Protein AF-A0A934R973-F1 (afdb_monomer_lite)

pLDDT: mean 82.53, std 18.03, range [32.53, 97.75]

Radius of gyration: 16.47 Å; chains: 1; bounding box: 50×44×37 Å

Secondary structure (DSSP, 8-state):
--SSSSGGGG----S-HHHHHHHHHHTTTTS---TTSEEEEE-TTS-EEEEEESEEETTEEEESEEEGGGGGSTTTHHHHHH-EEEEEESEEEEE-SSSTT--EEEEE-TTSS-EEEEEEEEE-TTS-EEEEEEE-

Organism: NCBI:txid1144680

Structure (mmCIF, N/CA/C/O backbone):
data_AF-A0A934R973-F1
#
_entry.id   AF-A0A934R973-F1
#
loop_
_atom_site.group_PDB
_atom_site.id
_atom_site.type_symbol
_atom_site.label_atom_id
_atom_site.label_alt_id
_atom_site.label_comp_id
_atom_site.label_asym_id
_atom_site.label_entity_id
_atom_site.label_seq_id
_atom_site.pdbx_PDB_ins_code
_atom_site.Cartn_x
_atom_site.Cartn_y
_atom_site.Cartn_z
_atom_site.occupancy
_atom_site.B_iso_or_equiv
_atom_site.auth_seq_id
_atom_site.auth_comp_id
_atom_site.auth_asym_id
_atom_site.auth_atom_id
_atom_site.pdbx_PDB_model_num
ATOM 1 N N . MET A 1 1 ? -21.543 -27.854 14.550 1.00 40.06 1 MET A N 1
ATOM 2 C CA . MET A 1 1 ? -20.304 -27.484 13.823 1.00 40.06 1 MET A CA 1
ATOM 3 C C . MET A 1 1 ? -20.644 -26.948 12.422 1.00 40.06 1 MET A C 1
ATOM 5 O O . MET A 1 1 ? -20.033 -27.336 11.440 1.00 40.06 1 MET A O 1
ATOM 9 N N . GLN A 1 2 ? -21.656 -26.074 12.327 1.00 34.25 2 GLN A N 1
ATOM 10 C CA . GLN A 1 2 ? -22.275 -25.647 11.058 1.00 34.25 2 GLN A CA 1
ATOM 11 C C . GLN A 1 2 ? -22.523 -24.126 11.001 1.00 34.25 2 GLN A C 1
ATOM 13 O O . GLN A 1 2 ? -2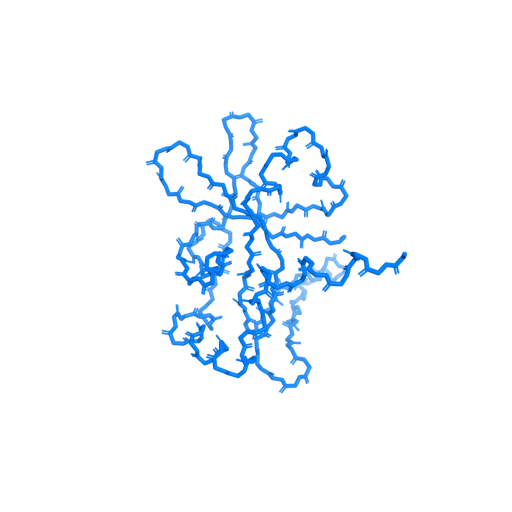3.127 -23.636 10.058 1.00 34.25 2 GLN A O 1
ATOM 18 N N . GLU A 1 3 ? -22.020 -23.365 11.979 1.00 32.53 3 GLU A N 1
ATOM 19 C CA . GLU A 1 3 ? -22.234 -21.909 12.081 1.00 32.53 3 GLU A CA 1
ATOM 20 C C . GLU A 1 3 ? -21.035 -21.064 11.618 1.00 32.53 3 GLU A C 1
ATOM 22 O O . GLU A 1 3 ? -21.095 -19.840 11.633 1.00 32.53 3 GLU A O 1
ATOM 27 N N . ALA A 1 4 ? -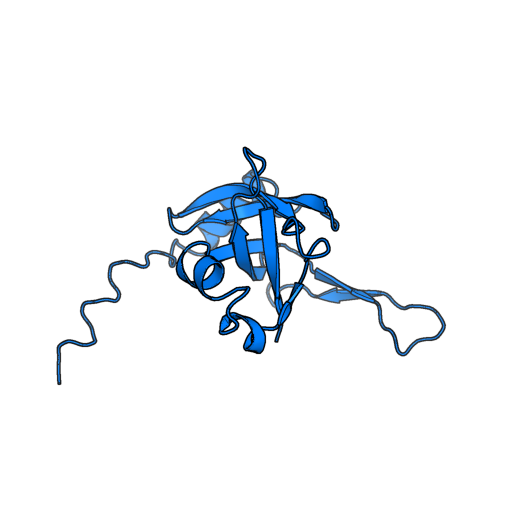19.954 -21.686 11.135 1.00 36.56 4 ALA A N 1
ATOM 28 C CA . ALA A 1 4 ? -18.784 -20.954 10.637 1.00 36.56 4 ALA A CA 1
ATOM 29 C C . ALA A 1 4 ? -18.903 -20.512 9.162 1.00 36.56 4 ALA A C 1
ATOM 31 O O . ALA A 1 4 ? -18.076 -19.741 8.687 1.00 36.56 4 ALA A O 1
ATOM 32 N N . PHE A 1 5 ? -19.934 -20.961 8.434 1.00 34.78 5 PHE A N 1
ATOM 33 C CA . PHE A 1 5 ? -20.097 -20.675 7.000 1.00 34.78 5 PHE A CA 1
ATOM 34 C C . PHE A 1 5 ? -20.996 -19.468 6.687 1.00 34.78 5 PHE A C 1
ATOM 36 O O . PHE A 1 5 ? -21.099 -19.060 5.531 1.00 34.78 5 PHE A O 1
ATOM 43 N N . THR A 1 6 ? -21.613 -18.848 7.696 1.00 32.72 6 THR A N 1
ATOM 44 C CA . THR A 1 6 ? -22.628 -17.799 7.477 1.00 32.72 6 THR A CA 1
ATOM 45 C C . THR A 1 6 ? -22.083 -16.373 7.632 1.00 32.72 6 THR A C 1
ATOM 47 O O . THR A 1 6 ? -22.738 -15.421 7.214 1.00 32.72 6 THR A O 1
ATOM 50 N N . LEU A 1 7 ? -20.852 -16.191 8.129 1.00 33.16 7 LEU A N 1
ATOM 51 C CA . LEU A 1 7 ? -20.240 -14.860 8.284 1.00 33.16 7 LEU A CA 1
ATOM 52 C C . LEU A 1 7 ? -19.354 -14.415 7.105 1.00 33.16 7 LEU A C 1
ATOM 54 O O . LEU A 1 7 ? -18.707 -13.377 7.183 1.00 33.16 7 LEU A O 1
ATOM 58 N N . ALA A 1 8 ? -19.341 -15.161 5.997 1.00 36.31 8 ALA A N 1
ATOM 59 C CA . ALA A 1 8 ? -18.598 -14.802 4.782 1.00 36.31 8 ALA A CA 1
ATOM 60 C C . ALA A 1 8 ? -19.438 -14.002 3.761 1.00 36.31 8 ALA A C 1
ATOM 62 O O . ALA A 1 8 ? -18.974 -13.704 2.665 1.00 36.31 8 ALA A O 1
ATOM 63 N N . LYS A 1 9 ? -20.675 -13.616 4.109 1.00 33.56 9 LYS A N 1
ATOM 64 C CA . LYS A 1 9 ? -21.547 -12.785 3.254 1.00 33.56 9 LYS A CA 1
ATOM 65 C C . LYS A 1 9 ? -21.300 -11.272 3.363 1.00 33.56 9 LYS A C 1
ATOM 67 O O . LYS A 1 9 ? -21.892 -10.518 2.601 1.00 33.56 9 LYS A O 1
ATOM 72 N N . SER A 1 10 ? -20.412 -10.821 4.254 1.00 40.00 10 SER A N 1
ATOM 73 C CA . SER A 1 10 ? -20.093 -9.393 4.454 1.00 40.00 10 SER A CA 1
ATOM 74 C C . SER A 1 10 ? -18.799 -8.940 3.761 1.00 40.00 10 SER A C 1
ATOM 76 O O . SER A 1 10 ? -18.300 -7.848 4.026 1.00 40.00 10 SER A O 1
ATOM 78 N N . THR A 1 11 ? -18.224 -9.757 2.883 1.00 41.69 11 THR A N 1
ATOM 79 C CA . THR A 1 11 ? -16.980 -9.420 2.182 1.00 41.69 11 THR A CA 1
ATOM 80 C C . THR A 1 11 ? -17.138 -9.743 0.704 1.00 41.69 11 THR A C 1
ATOM 82 O O . THR A 1 11 ? -16.474 -10.615 0.156 1.00 41.69 11 THR A O 1
ATOM 85 N N . ARG A 1 12 ? -18.042 -9.020 0.035 1.00 43.34 12 ARG A N 1
ATOM 86 C CA . ARG A 1 12 ? -17.955 -8.810 -1.417 1.00 43.34 12 ARG A CA 1
ATOM 87 C C . ARG A 1 12 ? -16.700 -7.960 -1.705 1.00 43.34 12 ARG A C 1
ATOM 89 O O . ARG A 1 12 ? -16.802 -6.790 -2.029 1.00 43.34 12 ARG A O 1
ATOM 96 N N . LEU A 1 13 ? -15.518 -8.546 -1.507 1.00 45.44 13 LEU A N 1
ATOM 97 C CA . LEU A 1 13 ? -14.261 -8.147 -2.164 1.00 45.44 13 LEU A CA 1
ATOM 98 C C . LEU A 1 13 ? -13.972 -9.059 -3.370 1.00 45.44 13 LEU A C 1
ATOM 100 O O . LEU A 1 13 ? -12.898 -9.015 -3.948 1.00 45.44 13 LEU A O 1
ATOM 104 N N . LEU A 1 14 ? -14.948 -9.892 -3.741 1.00 43.97 14 LEU A N 1
ATOM 105 C CA . LEU A 1 14 ? -15.009 -10.607 -5.008 1.00 43.97 14 LEU A CA 1
ATOM 106 C C . LEU A 1 14 ? -15.991 -9.857 -5.916 1.00 43.97 14 LEU A C 1
ATOM 108 O O . LEU A 1 14 ? -17.047 -10.372 -6.277 1.00 43.97 14 LEU A O 1
ATOM 112 N N . THR A 1 15 ? -15.723 -8.581 -6.179 1.00 50.38 15 THR A N 1
ATOM 113 C CA . THR A 1 15 ? -16.146 -7.991 -7.451 1.00 50.38 15 THR A CA 1
ATOM 114 C C . THR A 1 15 ? -15.463 -8.796 -8.555 1.00 50.38 15 THR A C 1
ATOM 116 O O . THR A 1 15 ? -14.337 -9.254 -8.355 1.00 50.38 15 THR A O 1
ATOM 119 N N . ASP A 1 16 ? -16.140 -9.033 -9.681 1.00 58.38 16 ASP A N 1
ATOM 120 C CA . ASP A 1 16 ? -15.518 -9.702 -10.826 1.00 58.38 16 ASP A CA 1
ATOM 121 C C . ASP A 1 16 ? -14.179 -9.011 -11.107 1.00 58.38 16 ASP A C 1
ATOM 123 O O . ASP A 1 16 ? -14.141 -7.803 -11.360 1.00 58.38 16 ASP A O 1
ATOM 127 N N . SER A 1 17 ? -13.081 -9.760 -10.947 1.00 65.62 17 SER A N 1
ATOM 128 C CA . SER A 1 17 ? -11.716 -9.216 -10.871 1.00 65.62 17 SER A CA 1
ATOM 129 C C . SER A 1 17 ? -11.381 -8.320 -12.065 1.00 65.62 17 SER A C 1
ATOM 131 O O . SER A 1 17 ? -10.584 -7.396 -11.939 1.00 65.62 17 SER A O 1
ATOM 133 N N . GLU A 1 18 ? -12.008 -8.576 -13.212 1.00 74.62 18 GLU A N 1
ATOM 134 C CA . GLU A 1 18 ? -11.837 -7.826 -14.453 1.00 74.62 18 GLU A CA 1
ATOM 135 C C . GLU A 1 18 ? -12.556 -6.468 -14.436 1.00 74.62 18 GLU A C 1
ATOM 137 O O . GLU A 1 18 ? -11.961 -5.448 -14.786 1.00 74.62 18 GLU A O 1
ATOM 142 N N . THR A 1 19 ? -13.801 -6.414 -13.951 1.00 80.75 19 THR A N 1
ATOM 143 C CA . THR A 1 19 ? -14.556 -5.160 -13.794 1.00 80.75 19 THR A CA 1
ATOM 144 C C . THR A 1 19 ? -13.884 -4.253 -12.768 1.00 80.75 19 THR A C 1
ATOM 146 O O . THR A 1 19 ? -13.682 -3.069 -13.030 1.00 80.75 19 THR A O 1
ATOM 149 N N . ALA A 1 20 ? -13.472 -4.812 -11.625 1.00 80.69 20 ALA A N 1
ATOM 150 C CA . ALA A 1 20 ? -12.781 -4.056 -10.582 1.00 80.69 20 ALA A CA 1
ATOM 151 C C . ALA A 1 20 ? -11.408 -3.547 -11.040 1.00 80.69 20 ALA A C 1
ATOM 153 O O . ALA A 1 20 ? -11.011 -2.445 -10.666 1.00 80.69 20 ALA A O 1
ATOM 154 N N . ALA A 1 21 ? -10.686 -4.327 -11.852 1.00 83.94 21 ALA A N 1
ATOM 155 C CA . ALA A 1 21 ? -9.416 -3.891 -12.417 1.00 83.94 21 ALA A CA 1
ATOM 156 C C . ALA A 1 21 ? -9.602 -2.795 -13.471 1.00 83.94 21 ALA A C 1
ATOM 158 O O . ALA A 1 21 ? -8.877 -1.804 -13.452 1.00 83.94 21 ALA A O 1
ATOM 159 N N . THR A 1 22 ? -10.603 -2.934 -14.342 1.00 86.50 22 THR A N 1
ATOM 160 C CA . THR A 1 22 ? -10.947 -1.916 -15.347 1.00 86.50 22 THR A CA 1
ATOM 161 C C . THR A 1 22 ? -11.333 -0.599 -14.681 1.00 86.50 22 THR A C 1
ATOM 163 O O . THR A 1 22 ? -10.865 0.464 -15.082 1.00 86.50 22 THR A O 1
ATOM 166 N N . GLU A 1 23 ? -12.148 -0.664 -13.627 1.00 87.44 23 GLU A N 1
ATOM 167 C CA . GLU A 1 23 ? -12.511 0.508 -12.836 1.00 87.44 23 GLU A CA 1
ATOM 168 C C . GLU A 1 23 ? -11.283 1.112 -12.145 1.00 87.44 23 GLU A C 1
ATOM 170 O O . GLU A 1 23 ? -11.051 2.309 -12.270 1.00 87.44 23 GLU A O 1
ATOM 175 N N . ALA A 1 24 ? -10.444 0.307 -11.490 1.00 88.00 24 ALA A N 1
ATOM 176 C CA . ALA A 1 24 ? -9.227 0.800 -10.844 1.00 88.00 24 ALA A CA 1
ATOM 177 C C . ALA A 1 24 ? -8.296 1.533 -11.827 1.00 88.00 24 ALA A C 1
ATOM 179 O O . ALA A 1 24 ? -7.785 2.601 -11.497 1.00 88.00 24 ALA A O 1
ATOM 180 N N . VAL A 1 25 ? -8.108 1.001 -13.040 1.00 87.81 25 VAL A N 1
ATOM 181 C CA . VAL A 1 25 ? -7.328 1.668 -14.098 1.00 87.81 25 VAL A CA 1
ATOM 182 C C . VAL A 1 25 ? -7.997 2.972 -14.532 1.00 87.81 25 VAL A C 1
ATOM 184 O O . VAL A 1 25 ? -7.325 3.991 -14.630 1.00 87.81 25 VAL A O 1
ATOM 187 N N . ALA A 1 26 ? -9.323 2.999 -14.704 1.00 89.06 26 ALA A N 1
ATOM 188 C CA . ALA A 1 26 ? -10.046 4.237 -15.016 1.00 89.06 26 ALA A CA 1
ATOM 189 C C . ALA A 1 26 ? -9.899 5.320 -13.927 1.00 89.06 26 ALA A C 1
ATOM 191 O O . ALA A 1 26 ? -10.048 6.509 -14.210 1.00 89.06 26 ALA A O 1
ATOM 192 N N . TRP A 1 27 ? -9.600 4.911 -12.693 1.00 91.06 27 TRP A N 1
ATOM 193 C CA . TRP A 1 27 ? -9.310 5.782 -11.555 1.00 91.06 27 TRP A CA 1
ATOM 194 C C . TRP A 1 27 ? -7.809 6.073 -11.348 1.00 91.06 27 TRP A C 1
ATOM 196 O O . TRP A 1 27 ? -7.466 6.734 -10.368 1.00 91.06 27 TRP A O 1
ATOM 206 N N . GLY A 1 28 ? -6.925 5.607 -12.238 1.00 89.25 28 GLY A N 1
ATOM 207 C CA . GLY A 1 28 ? -5.489 5.911 -12.211 1.00 89.25 28 GLY A CA 1
ATOM 208 C C . GLY A 1 28 ? -4.617 4.902 -11.455 1.00 89.25 28 GLY A C 1
ATOM 209 O O . GLY A 1 28 ? -3.565 5.264 -10.937 1.00 89.25 28 GLY A O 1
ATOM 210 N N . ALA A 1 29 ? -5.021 3.630 -11.351 1.00 88.12 29 ALA A N 1
ATOM 211 C CA . ALA A 1 29 ? -4.184 2.582 -10.741 1.00 88.12 29 ALA A CA 1
ATOM 212 C C . ALA A 1 29 ? -2.876 2.276 -11.507 1.00 88.12 29 ALA A C 1
ATOM 214 O O . ALA A 1 29 ? -2.014 1.560 -10.993 1.00 88.12 29 ALA A O 1
ATOM 215 N N . ASP A 1 30 ? -2.742 2.774 -12.733 1.00 88.75 30 ASP A N 1
ATOM 216 C CA . ASP A 1 30 ? -1.551 2.700 -13.580 1.00 88.75 30 ASP A CA 1
ATOM 217 C C . ASP A 1 30 ? -0.627 3.924 -13.434 1.00 88.75 30 ASP A C 1
ATOM 219 O O . ASP A 1 30 ? 0.469 3.939 -14.000 1.00 88.75 30 ASP A O 1
ATOM 223 N N . GLU A 1 31 ? -1.020 4.931 -12.646 1.00 90.62 31 GLU A N 1
ATOM 224 C CA . GLU A 1 31 ? -0.181 6.093 -12.371 1.00 90.62 31 GLU A CA 1
ATOM 225 C C . GLU A 1 31 ? 0.971 5.747 -11.418 1.00 90.62 31 GLU A C 1
ATOM 227 O O . GLU A 1 31 ? 0.806 5.116 -10.370 1.00 90.62 31 GLU A O 1
ATOM 232 N N . MET A 1 32 ? 2.169 6.226 -11.755 1.00 91.44 32 MET A N 1
ATOM 233 C CA . MET A 1 32 ? 3.335 6.103 -10.887 1.00 91.44 32 MET A CA 1
ATOM 234 C C . MET A 1 32 ? 3.166 6.981 -9.643 1.00 91.44 32 MET A C 1
ATOM 236 O O . MET A 1 32 ? 3.015 8.199 -9.738 1.00 91.44 32 MET A O 1
ATOM 240 N N . PHE A 1 33 ? 3.305 6.377 -8.464 1.00 93.31 33 PHE A N 1
ATOM 241 C CA . PHE A 1 33 ? 3.283 7.088 -7.190 1.00 93.31 33 PHE A CA 1
ATOM 242 C C . PHE A 1 33 ? 4.512 6.751 -6.337 1.00 93.31 33 PHE A C 1
ATOM 244 O O . PHE A 1 33 ? 5.099 5.673 -6.409 1.00 93.31 33 PHE A O 1
ATOM 251 N N . GLN A 1 34 ? 4.914 7.712 -5.510 1.00 94.62 34 GLN A N 1
ATOM 252 C CA . GLN A 1 34 ? 6.091 7.643 -4.642 1.00 94.62 34 GLN A CA 1
ATOM 253 C C . GLN A 1 34 ? 5.735 7.976 -3.182 1.00 94.62 34 GLN A C 1
ATOM 255 O O . GLN A 1 34 ? 4.651 8.508 -2.911 1.00 94.62 34 GLN A O 1
ATOM 260 N N . PRO A 1 35 ? 6.612 7.699 -2.204 1.00 94.81 35 PRO A N 1
ATOM 261 C CA . PRO A 1 35 ? 6.375 8.066 -0.810 1.00 94.81 35 PRO A CA 1
ATOM 262 C C . PRO A 1 35 ? 5.925 9.529 -0.638 1.00 94.81 35 PRO A C 1
ATOM 264 O O . PRO A 1 35 ? 6.541 10.450 -1.169 1.00 94.81 35 PRO A O 1
ATOM 267 N N . ASN A 1 36 ? 4.881 9.756 0.166 1.00 94.12 36 ASN A N 1
ATOM 268 C CA . ASN A 1 36 ? 4.210 11.047 0.406 1.00 94.12 36 ASN A CA 1
ATOM 269 C C . ASN A 1 36 ? 3.398 11.622 -0.767 1.00 94.12 36 ASN A C 1
ATOM 271 O O . ASN A 1 36 ? 2.874 12.727 -0.631 1.00 94.12 36 ASN A O 1
ATOM 275 N N . SER A 1 37 ? 3.257 10.900 -1.878 1.00 94.50 37 SER A N 1
ATOM 276 C CA . SER A 1 37 ? 2.309 11.262 -2.938 1.00 94.50 37 SER A CA 1
ATOM 277 C C . SER A 1 37 ? 0.938 10.620 -2.713 1.00 94.50 37 SER A C 1
ATOM 279 O O . SER A 1 37 ? 0.766 9.758 -1.845 1.00 94.50 37 SER A O 1
ATOM 281 N N . THR A 1 38 ? -0.051 11.095 -3.463 1.00 95.12 38 THR A N 1
ATOM 282 C CA . THR A 1 38 ? -1.397 10.528 -3.483 1.00 95.12 38 THR A CA 1
ATOM 283 C C . THR A 1 38 ? -1.406 9.265 -4.337 1.00 95.12 38 THR A C 1
ATOM 285 O O . THR A 1 38 ? -0.822 9.260 -5.412 1.00 95.12 38 THR A O 1
ATOM 288 N N . ALA A 1 39 ? -2.087 8.223 -3.871 1.00 95.88 39 ALA A N 1
ATOM 289 C CA . ALA A 1 39 ? -2.324 7.002 -4.625 1.00 95.88 39 ALA A CA 1
ATOM 290 C C . ALA A 1 39 ? -3.765 6.523 -4.431 1.00 95.88 39 ALA A C 1
ATOM 292 O O . ALA A 1 39 ? -4.444 6.901 -3.464 1.00 95.88 39 ALA A O 1
ATOM 293 N N . LEU A 1 40 ? -4.217 5.680 -5.354 1.00 96.31 40 LEU A N 1
ATOM 294 C CA . LEU A 1 40 ? -5.524 5.049 -5.294 1.00 96.31 40 LEU A CA 1
ATOM 295 C C . LEU A 1 40 ? -5.529 3.911 -4.265 1.00 96.31 40 LEU A C 1
ATOM 297 O O . LEU A 1 40 ? -4.608 3.099 -4.210 1.00 96.31 40 LEU A O 1
ATOM 301 N N . ALA A 1 41 ? -6.583 3.818 -3.459 1.00 96.38 41 ALA A N 1
ATOM 302 C CA . ALA A 1 41 ? -6.832 2.660 -2.609 1.00 96.38 41 ALA A CA 1
ATOM 303 C C . ALA A 1 41 ? -8.327 2.343 -2.544 1.00 96.38 41 ALA A C 1
ATOM 305 O O . ALA A 1 41 ? -9.164 3.239 -2.424 1.00 96.38 41 ALA A O 1
ATOM 306 N N . MET A 1 42 ? -8.659 1.056 -2.563 1.00 95.19 42 MET A N 1
ATOM 307 C CA . MET A 1 42 ? -10.002 0.564 -2.290 1.00 95.19 42 MET A CA 1
ATOM 308 C C . MET A 1 42 ? -10.195 0.403 -0.780 1.00 95.19 42 MET A C 1
ATOM 310 O O . MET A 1 42 ? -9.390 -0.245 -0.097 1.00 95.19 42 MET A O 1
ATOM 314 N N . LEU A 1 43 ? -11.255 1.010 -0.247 1.00 92.94 43 LEU A N 1
ATOM 315 C CA . LEU A 1 43 ? -11.622 0.917 1.167 1.00 92.94 43 LEU A CA 1
ATOM 316 C C . LEU A 1 43 ? -12.670 -0.194 1.397 1.00 92.94 43 LEU A C 1
ATOM 318 O O . LEU A 1 43 ? -13.204 -0.749 0.439 1.00 92.94 43 LEU A O 1
ATOM 322 N N . PRO A 1 44 ? -12.990 -0.565 2.656 1.00 88.94 44 PRO A N 1
ATOM 323 C CA . PRO A 1 44 ? -13.926 -1.660 2.945 1.00 88.94 44 PRO A CA 1
ATOM 324 C C . PRO A 1 44 ? -15.375 -1.400 2.509 1.00 88.94 44 PRO A C 1
ATOM 326 O O . PRO A 1 44 ? -16.191 -2.316 2.543 1.00 88.94 44 PRO A O 1
ATOM 329 N N . ASP A 1 45 ? -15.699 -0.162 2.130 1.00 88.75 45 ASP A N 1
ATOM 330 C CA . ASP A 1 45 ? -16.960 0.208 1.481 1.00 88.75 45 ASP A CA 1
ATOM 331 C C . ASP A 1 45 ? -17.011 -0.215 -0.003 1.00 88.75 45 ASP A C 1
ATOM 333 O O . ASP A 1 45 ? -18.037 -0.032 -0.656 1.00 88.75 45 ASP A O 1
ATOM 33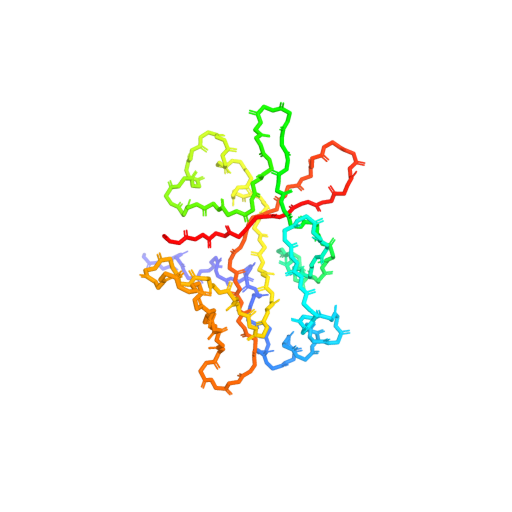7 N N . GLY A 1 46 ? -15.922 -0.791 -0.529 1.00 87.25 46 GLY A N 1
ATOM 338 C CA . GLY A 1 46 ? -15.778 -1.212 -1.920 1.00 87.25 46 GLY A CA 1
ATOM 339 C C . GLY A 1 46 ? -15.546 -0.054 -2.886 1.00 87.25 46 GLY A C 1
ATOM 340 O O . GLY A 1 46 ? -15.590 -0.266 -4.091 1.00 87.25 46 GLY A O 1
ATOM 341 N N . GLN A 1 47 ? -15.336 1.164 -2.382 1.00 90.25 47 GLN A N 1
ATOM 342 C CA . GLN A 1 47 ? -15.121 2.352 -3.199 1.00 90.25 47 GLN A CA 1
ATOM 343 C C . GLN A 1 47 ? -13.632 2.675 -3.297 1.00 90.25 47 GLN A C 1
ATOM 345 O O . GLN A 1 47 ? -12.858 2.432 -2.363 1.00 90.25 47 GLN A O 1
ATOM 350 N N . PHE A 1 48 ? -13.243 3.275 -4.418 1.00 93.12 48 PHE A N 1
ATOM 351 C CA . PHE A 1 48 ? -11.910 3.826 -4.598 1.00 93.12 48 PHE A CA 1
ATOM 352 C C . PHE A 1 48 ? -11.804 5.221 -3.985 1.00 93.12 48 PHE A C 1
ATOM 354 O O . PHE A 1 48 ? -12.703 6.056 -4.092 1.00 93.12 48 PHE A O 1
ATOM 361 N N . HIS A 1 49 ? -10.683 5.478 -3.319 1.00 94.69 49 HIS A N 1
ATOM 362 C CA . HIS A 1 49 ? -10.366 6.765 -2.717 1.00 94.69 49 HIS A CA 1
ATOM 363 C C . HIS A 1 49 ? -8.909 7.118 -3.005 1.00 94.69 49 HIS A C 1
ATOM 365 O O . HIS A 1 49 ? -8.040 6.252 -3.055 1.00 94.69 49 HIS A O 1
ATOM 371 N N . HIS A 1 50 ? -8.635 8.414 -3.102 1.00 95.12 50 HIS A N 1
ATOM 372 C CA . HIS A 1 50 ? -7.281 8.952 -3.142 1.00 95.12 50 HIS A CA 1
ATOM 373 C C . HIS A 1 50 ? -6.760 9.182 -1.718 1.00 95.12 50 HIS A C 1
ATOM 375 O O . HIS A 1 50 ? -7.374 9.910 -0.927 1.00 95.12 50 HIS A O 1
ATOM 381 N N . LEU A 1 51 ? -5.643 8.543 -1.370 1.00 95.56 51 LEU A N 1
ATOM 382 C CA . LEU A 1 51 ? -5.008 8.632 -0.053 1.00 95.56 51 LEU A CA 1
ATOM 383 C C . LEU A 1 51 ? -3.531 9.002 -0.205 1.00 95.56 51 LEU A C 1
ATOM 385 O O . LEU A 1 51 ? -2.898 8.652 -1.193 1.00 95.56 51 LEU A O 1
ATOM 389 N N . ILE A 1 52 ? -2.954 9.659 0.801 1.00 95.56 52 ILE A N 1
ATOM 390 C CA . ILE A 1 52 ? -1.517 9.961 0.817 1.00 95.56 52 ILE A CA 1
ATOM 391 C C . ILE A 1 52 ? -0.731 8.756 1.329 1.00 95.56 52 ILE A C 1
ATOM 393 O O . ILE A 1 52 ? -0.994 8.255 2.426 1.00 95.56 52 ILE A O 1
ATOM 397 N N . TRP A 1 53 ? 0.288 8.332 0.587 1.00 96.50 53 TRP A N 1
ATOM 398 C CA . TRP A 1 53 ? 1.177 7.268 1.032 1.00 96.50 53 TRP A CA 1
ATOM 399 C C . TRP A 1 53 ? 2.125 7.761 2.127 1.00 96.50 53 TRP A C 1
ATOM 401 O O . TRP A 1 53 ? 3.051 8.534 1.881 1.00 96.50 53 TRP A O 1
ATOM 411 N N . GLY A 1 54 ? 1.918 7.291 3.350 1.00 95.44 54 GLY A N 1
ATOM 412 C CA . GLY A 1 54 ? 2.739 7.598 4.511 1.00 95.44 54 GLY A CA 1
ATOM 413 C C . GLY A 1 54 ? 1.886 8.034 5.693 1.00 95.44 54 GLY A C 1
ATOM 414 O O . GLY A 1 54 ? 1.472 9.192 5.765 1.00 95.44 54 GLY A O 1
ATOM 415 N N . ILE A 1 55 ? 1.635 7.134 6.644 1.00 93.81 55 ILE A N 1
ATOM 416 C CA . ILE A 1 55 ? 0.897 7.455 7.871 1.00 93.81 55 ILE A CA 1
ATOM 417 C C . ILE A 1 55 ? 1.784 8.302 8.779 1.00 93.81 55 ILE A C 1
ATOM 419 O O . ILE A 1 55 ? 2.873 7.886 9.172 1.00 93.81 55 ILE A O 1
ATOM 423 N N . ARG A 1 56 ? 1.299 9.488 9.151 1.00 89.12 56 ARG A N 1
ATOM 424 C CA . ARG A 1 56 ? 1.980 10.392 10.085 1.00 89.12 56 ARG A CA 1
ATOM 425 C C . ARG A 1 56 ? 1.323 10.316 11.450 1.00 89.12 56 ARG A C 1
ATOM 427 O O . ARG A 1 56 ? 0.108 10.297 11.554 1.00 89.12 56 ARG A O 1
ATOM 434 N N . ARG A 1 57 ? 2.085 10.300 12.533 1.00 86.12 57 ARG A N 1
ATOM 435 C CA . ARG A 1 57 ? 1.532 10.509 13.878 1.00 86.12 57 ARG A CA 1
ATOM 436 C C . ARG A 1 57 ? 2.433 11.466 14.609 1.00 86.12 57 ARG A C 1
ATOM 438 O O . ARG A 1 57 ? 3.626 11.482 14.365 1.00 86.12 57 ARG A O 1
ATOM 445 N N . TRP A 1 58 ? 1.877 12.236 15.533 1.00 83.25 58 TRP A N 1
ATOM 446 C CA . TRP A 1 58 ? 2.651 13.238 16.266 1.00 83.25 58 TRP A CA 1
ATOM 447 C C . TRP A 1 58 ? 3.857 12.654 17.032 1.00 83.25 58 TRP A C 1
ATOM 449 O O . TRP A 1 58 ? 4.788 13.387 17.333 1.00 83.25 58 TRP A O 1
ATOM 459 N N . PHE A 1 59 ? 3.858 11.343 17.308 1.00 84.00 59 PHE A N 1
ATOM 460 C CA . PHE A 1 59 ? 4.926 10.619 18.005 1.00 84.00 59 PHE A CA 1
ATOM 461 C C . PHE A 1 59 ? 5.701 9.618 17.125 1.00 84.00 59 PHE A C 1
ATOM 463 O O . PHE A 1 59 ? 6.514 8.866 17.656 1.00 84.00 59 PHE A O 1
ATOM 470 N N . LEU A 1 60 ? 5.444 9.553 15.812 1.00 84.31 60 LEU A N 1
ATOM 471 C CA . LEU A 1 60 ? 6.153 8.648 14.897 1.00 84.31 60 LEU A CA 1
ATOM 472 C C . LEU A 1 60 ? 6.633 9.393 13.648 1.00 84.31 60 LEU A C 1
ATOM 474 O O . LEU A 1 60 ? 5.938 10.295 13.173 1.00 84.31 60 LEU A O 1
ATOM 478 N N . PRO A 1 61 ? 7.773 8.985 13.059 1.00 89.44 61 PRO A N 1
ATOM 479 C CA . PRO A 1 61 ? 8.107 9.402 11.703 1.00 89.44 61 PRO A CA 1
ATOM 480 C C . PRO A 1 61 ? 7.006 8.973 10.720 1.00 89.44 61 PRO A C 1
ATOM 482 O O . PRO A 1 61 ? 6.150 8.148 11.036 1.00 89.44 61 PRO A O 1
ATOM 485 N N . CYS A 1 62 ? 7.026 9.538 9.513 1.00 92.88 62 CYS A N 1
ATOM 486 C CA . CYS A 1 62 ? 6.131 9.108 8.440 1.00 92.88 62 CYS A CA 1
ATOM 487 C C . CYS A 1 62 ? 6.384 7.626 8.117 1.00 92.88 62 CYS A C 1
ATOM 489 O O . CYS A 1 62 ? 7.526 7.246 7.862 1.00 92.88 62 CYS A O 1
ATOM 491 N N . VAL A 1 63 ? 5.336 6.802 8.149 1.00 95.12 63 VAL A N 1
ATOM 492 C CA . VAL A 1 63 ? 5.431 5.350 7.956 1.00 95.12 63 VAL A CA 1
ATOM 493 C C . VAL A 1 63 ? 4.802 4.956 6.627 1.00 95.12 63 VAL A C 1
ATOM 495 O O . VAL A 1 63 ? 3.587 5.050 6.464 1.00 95.12 63 VAL A O 1
ATOM 498 N N . HIS A 1 64 ? 5.625 4.491 5.689 1.00 96.38 64 HIS A N 1
ATOM 499 C CA . HIS A 1 64 ? 5.195 4.035 4.359 1.00 96.38 64 HIS A CA 1
ATOM 500 C C . HIS A 1 64 ? 4.942 2.531 4.298 1.00 96.38 64 HIS A C 1
ATOM 502 O O . HIS A 1 64 ? 4.054 2.098 3.566 1.00 96.38 64 HIS A O 1
ATOM 508 N N . LEU A 1 65 ? 5.703 1.760 5.077 1.00 96.19 65 LEU A N 1
ATOM 509 C CA . LEU A 1 65 ? 5.678 0.300 5.121 1.00 96.19 65 LEU A CA 1
ATOM 510 C C . LEU A 1 65 ? 5.510 -0.177 6.567 1.00 96.19 65 LEU A C 1
ATOM 512 O O . LEU A 1 65 ? 6.116 0.388 7.481 1.00 96.19 65 LEU A O 1
ATOM 516 N N . ILE A 1 66 ? 4.715 -1.224 6.778 1.00 95.56 66 ILE A N 1
ATOM 517 C CA . ILE A 1 66 ? 4.480 -1.836 8.089 1.00 95.56 66 ILE A CA 1
ATOM 518 C C . ILE A 1 66 ? 4.633 -3.346 7.959 1.00 95.56 66 ILE A C 1
ATOM 520 O O . ILE A 1 66 ? 3.902 -3.983 7.207 1.00 95.56 66 ILE A O 1
ATOM 524 N N . LYS A 1 67 ? 5.538 -3.936 8.741 1.00 95.44 67 LYS A N 1
ATOM 525 C CA . LYS A 1 67 ? 5.661 -5.395 8.805 1.00 95.44 67 LYS A CA 1
ATOM 526 C C . LYS A 1 67 ? 4.382 -6.004 9.371 1.00 95.44 67 LYS A C 1
ATOM 528 O O . LYS A 1 67 ? 3.867 -5.526 10.384 1.00 95.44 67 LYS A O 1
ATOM 533 N N . CYS A 1 68 ? 3.904 -7.088 8.772 1.00 95.44 68 CYS A N 1
ATOM 534 C CA . CYS A 1 68 ? 2.669 -7.760 9.172 1.00 95.44 68 CYS A CA 1
ATOM 535 C C . CYS A 1 68 ? 2.682 -8.170 10.656 1.00 95.44 68 CYS A C 1
ATOM 537 O O . CYS A 1 68 ? 1.681 -8.004 11.353 1.00 95.44 68 CYS A O 1
ATOM 539 N N . ILE A 1 69 ? 3.845 -8.587 11.171 1.00 95.62 69 ILE A N 1
ATOM 540 C CA . ILE A 1 69 ? 4.052 -8.939 12.582 1.00 95.62 69 ILE A CA 1
ATOM 541 C C . ILE A 1 69 ? 3.793 -7.768 13.544 1.00 95.62 69 ILE A C 1
ATOM 543 O O . ILE A 1 69 ? 3.362 -7.989 14.672 1.00 95.62 69 ILE A O 1
ATOM 547 N N . SER A 1 70 ? 3.984 -6.523 13.097 1.00 94.69 70 SER A N 1
ATOM 548 C CA . SER A 1 70 ? 3.789 -5.314 13.907 1.00 94.69 70 SER A CA 1
ATOM 549 C C . SER A 1 70 ? 2.334 -4.850 13.955 1.00 94.69 70 SER A C 1
ATOM 551 O O . SER A 1 70 ? 1.996 -3.954 14.727 1.00 94.69 70 SER A O 1
ATOM 553 N N . LEU A 1 71 ? 1.428 -5.447 13.171 1.00 92.75 71 LEU A N 1
ATOM 554 C CA . LEU A 1 71 ? 0.013 -5.054 13.168 1.00 92.75 71 LEU A CA 1
ATOM 555 C C . LEU A 1 71 ? -0.684 -5.338 14.509 1.00 92.75 71 LEU A C 1
ATOM 557 O O . LEU A 1 71 ? -1.688 -4.699 14.825 1.00 92.75 71 LEU A O 1
ATOM 561 N N . GLY A 1 72 ? -0.145 -6.262 15.311 1.00 92.69 72 GLY A N 1
ATOM 562 C CA . GLY A 1 72 ? -0.622 -6.551 16.666 1.00 92.69 72 GLY A CA 1
ATOM 563 C C . GLY A 1 72 ? -0.186 -5.531 17.724 1.00 92.69 72 GLY A C 1
ATOM 564 O O . GLY A 1 72 ? -0.789 -5.482 18.802 1.00 92.69 72 GLY A O 1
ATOM 565 N N . ASP A 1 73 ? 0.816 -4.702 17.425 1.00 93.00 73 ASP A N 1
ATOM 566 C CA . ASP A 1 73 ? 1.398 -3.765 18.384 1.00 93.00 73 ASP A CA 1
ATOM 567 C C . ASP A 1 73 ? 0.400 -2.678 18.779 1.00 93.00 73 ASP A C 1
ATOM 569 O O . ASP A 1 73 ? -0.452 -2.261 17.990 1.00 93.00 73 ASP A O 1
ATOM 573 N N . LYS A 1 74 ? 0.545 -2.133 19.994 1.00 90.06 74 LYS A N 1
ATOM 574 C CA . LYS A 1 74 ? -0.314 -1.047 20.508 1.00 90.06 74 LYS A CA 1
ATOM 575 C C . LYS A 1 74 ? -0.415 0.132 19.531 1.00 90.06 74 LYS A C 1
ATOM 577 O O . LYS A 1 74 ? -1.470 0.754 19.429 1.00 90.06 74 LYS A O 1
ATOM 582 N N . SER A 1 75 ? 0.665 0.411 18.804 1.00 89.38 75 SER A N 1
ATOM 583 C CA . SER A 1 75 ? 0.721 1.458 17.786 1.00 89.38 75 SER A CA 1
ATOM 584 C C . SER A 1 75 ? -0.221 1.188 16.613 1.00 89.38 75 SER A C 1
ATOM 586 O O . SER A 1 75 ? -0.844 2.122 16.124 1.00 89.38 75 SER A O 1
ATOM 588 N N . TRP A 1 76 ? -0.396 -0.054 16.172 1.00 92.44 76 TRP A N 1
ATOM 589 C CA . TRP A 1 76 ? -1.081 -0.346 14.906 1.00 92.44 76 TRP A CA 1
ATOM 590 C C . TRP A 1 76 ? -2.399 -1.086 15.071 1.00 92.44 76 TRP A C 1
ATOM 592 O O . TRP A 1 76 ? -3.272 -0.931 14.223 1.00 92.44 76 TRP A O 1
ATOM 602 N N . LYS A 1 77 ? -2.606 -1.793 16.184 1.00 92.81 77 LYS A N 1
ATOM 603 C CA . LYS A 1 77 ? -3.762 -2.668 16.422 1.00 92.81 77 LYS A CA 1
ATOM 604 C C . LYS A 1 77 ? -5.115 -2.019 16.125 1.00 92.81 77 LYS A C 1
ATOM 606 O O . LYS A 1 77 ? -5.957 -2.613 15.457 1.00 92.81 77 LYS A O 1
ATOM 611 N N . SER A 1 78 ? -5.330 -0.787 16.595 1.00 91.12 78 SER A N 1
ATOM 612 C CA . SER A 1 78 ? -6.583 -0.057 16.344 1.00 91.12 78 SER A CA 1
ATOM 613 C C . SER A 1 78 ? -6.764 0.253 14.854 1.00 91.12 78 SER A C 1
ATOM 615 O O . SER A 1 78 ? -7.807 -0.052 14.276 1.00 91.12 78 SER A O 1
ATOM 617 N N . THR A 1 79 ? -5.722 0.778 14.210 1.00 92.31 79 THR A N 1
ATOM 618 C CA . THR A 1 79 ? -5.724 1.123 12.783 1.00 92.31 79 THR A CA 1
ATOM 619 C C . THR A 1 79 ? -5.881 -0.113 11.914 1.00 92.31 79 THR A C 1
ATOM 621 O O . THR A 1 79 ? -6.753 -0.132 11.060 1.00 92.31 79 THR A O 1
ATOM 624 N N . ALA A 1 80 ? -5.151 -1.190 12.192 1.00 91.88 80 ALA A N 1
ATOM 625 C CA . ALA A 1 80 ? -5.267 -2.452 11.469 1.00 91.88 80 ALA A CA 1
ATOM 626 C C . ALA A 1 80 ? -6.674 -3.066 11.575 1.00 91.88 80 ALA A C 1
ATOM 628 O O . ALA A 1 80 ? -7.152 -3.685 10.629 1.00 91.88 80 ALA A O 1
ATOM 629 N N . SER A 1 81 ? -7.371 -2.870 12.700 1.00 90.56 81 SER A N 1
ATOM 630 C CA . SER A 1 81 ? -8.729 -3.400 12.879 1.00 90.56 81 SER A CA 1
ATOM 631 C C . SER A 1 81 ? -9.812 -2.637 12.104 1.00 90.56 81 SER A C 1
ATOM 633 O O . SER A 1 81 ? -10.838 -3.223 11.760 1.00 90.56 81 SER A O 1
ATOM 635 N N . ARG A 1 82 ? -9.607 -1.344 11.820 1.00 89.69 82 ARG A N 1
ATOM 636 C CA . ARG A 1 82 ? -10.647 -0.451 11.266 1.00 89.69 82 ARG A CA 1
ATOM 637 C C . ARG A 1 82 ? -10.307 0.106 9.893 1.00 89.69 82 ARG A C 1
ATOM 639 O O . ARG A 1 82 ? -11.187 0.269 9.058 1.00 89.69 82 ARG A O 1
ATOM 646 N N . GLY A 1 83 ? -9.041 0.406 9.674 1.00 93.25 83 GLY A N 1
ATOM 647 C CA . GLY A 1 83 ? -8.530 1.040 8.479 1.00 93.25 83 GLY A CA 1
ATOM 648 C C . GLY A 1 83 ? -7.778 0.044 7.624 1.00 93.25 83 GLY A C 1
ATOM 649 O O . GLY A 1 83 ? -6.583 0.195 7.458 1.00 93.25 83 GLY A O 1
ATOM 650 N N . ARG A 1 84 ? -8.442 -0.992 7.111 1.00 96.00 84 ARG A N 1
ATOM 651 C CA . ARG A 1 84 ? -7.853 -1.869 6.084 1.00 96.00 84 ARG A CA 1
ATOM 652 C C . ARG A 1 84 ? -8.145 -1.284 4.711 1.00 96.00 84 ARG A C 1
ATOM 654 O O . ARG A 1 84 ? -9.236 -0.753 4.510 1.00 96.00 84 ARG A O 1
ATOM 661 N N . CYS A 1 85 ? -7.196 -1.376 3.796 1.00 96.38 85 CYS A N 1
ATOM 662 C CA . CYS A 1 85 ? -7.386 -1.001 2.401 1.00 96.38 85 CYS A CA 1
ATOM 663 C C . CYS A 1 85 ? -6.601 -1.939 1.485 1.00 96.38 85 CYS A C 1
ATOM 665 O O . CYS A 1 85 ? -5.739 -2.700 1.936 1.00 96.38 85 CYS A O 1
ATOM 667 N N . VAL A 1 86 ? -6.918 -1.872 0.198 1.00 96.44 86 VAL A N 1
ATOM 668 C CA . VAL A 1 86 ? -6.181 -2.559 -0.860 1.00 96.44 86 VAL A CA 1
ATOM 669 C C . VAL A 1 86 ? -5.707 -1.515 -1.862 1.00 96.44 86 VAL A C 1
ATOM 671 O O . VAL A 1 86 ? -6.489 -0.663 -2.275 1.00 96.44 86 VAL A O 1
ATOM 674 N N . ILE A 1 87 ? -4.431 -1.559 -2.224 1.00 96.50 87 ILE A N 1
ATOM 675 C CA . ILE A 1 87 ? -3.798 -0.641 -3.164 1.00 96.50 87 ILE A CA 1
ATOM 676 C C . ILE A 1 87 ? -3.652 -1.380 -4.497 1.00 96.50 87 ILE A C 1
ATOM 678 O O . ILE A 1 87 ? -2.828 -2.297 -4.573 1.00 96.50 87 ILE A O 1
ATOM 682 N N . PRO A 1 88 ? -4.457 -1.049 -5.521 1.00 95.06 88 PRO A N 1
ATOM 683 C CA . PRO A 1 88 ? -4.229 -1.559 -6.863 1.00 95.06 88 PRO A CA 1
ATOM 684 C C . PRO A 1 88 ? -2.963 -0.928 -7.453 1.00 95.06 88 PRO A C 1
ATOM 686 O O . PRO A 1 88 ? -2.759 0.278 -7.331 1.00 95.06 88 PRO A O 1
ATOM 689 N N . MET A 1 89 ? -2.122 -1.733 -8.095 1.00 92.81 89 MET A N 1
ATOM 690 C CA . MET A 1 89 ? -0.955 -1.256 -8.841 1.00 92.81 89 MET A CA 1
ATOM 691 C C . MET A 1 89 ? -0.596 -2.231 -9.957 1.00 92.81 89 MET A C 1
ATOM 693 O O . MET A 1 89 ? -0.754 -3.438 -9.798 1.00 92.81 89 MET A O 1
ATOM 697 N N . THR A 1 90 ? -0.088 -1.737 -11.077 1.00 90.06 90 THR A N 1
ATOM 698 C CA . THR A 1 90 ? 0.421 -2.581 -12.173 1.00 90.06 90 THR A CA 1
ATOM 699 C C . THR A 1 90 ? 1.816 -3.127 -11.872 1.00 90.06 90 THR A C 1
ATOM 701 O O . THR A 1 90 ? 2.107 -4.291 -12.154 1.00 90.06 90 THR A O 1
ATOM 704 N N . THR A 1 91 ? 2.646 -2.296 -11.240 1.00 90.19 91 THR A N 1
ATOM 705 C CA . THR A 1 91 ? 4.064 -2.559 -10.994 1.00 90.19 91 THR A CA 1
ATOM 706 C C . THR A 1 91 ? 4.468 -2.090 -9.598 1.00 90.19 91 THR A C 1
ATOM 708 O O . THR A 1 91 ? 3.988 -1.066 -9.111 1.00 90.19 91 THR A O 1
ATOM 711 N N . PHE A 1 92 ? 5.383 -2.820 -8.960 1.00 90.31 92 PHE A N 1
ATOM 712 C CA . PHE A 1 92 ? 6.064 -2.403 -7.736 1.00 90.31 92 PHE A CA 1
ATOM 713 C C . PHE A 1 92 ? 7.570 -2.423 -7.970 1.00 90.31 92 PHE A C 1
ATOM 715 O O . PHE A 1 92 ? 8.112 -3.404 -8.470 1.00 90.31 92 PHE A O 1
ATOM 722 N N . VAL A 1 93 ? 8.238 -1.327 -7.629 1.00 89.81 93 VAL A N 1
ATOM 723 C CA . VAL A 1 93 ? 9.655 -1.128 -7.930 1.00 89.81 93 VAL A CA 1
ATOM 724 C C . VAL A 1 93 ? 10.471 -1.282 -6.658 1.00 89.81 93 VAL A C 1
ATOM 726 O O . VAL A 1 93 ? 10.237 -0.579 -5.673 1.00 89.81 93 VAL A O 1
ATOM 729 N N . GLU A 1 94 ? 11.463 -2.161 -6.694 1.00 86.44 94 GLU A N 1
ATOM 730 C CA . GLU A 1 94 ? 12.413 -2.349 -5.606 1.00 86.44 94 GLU A CA 1
ATOM 731 C C . GLU A 1 94 ? 13.846 -2.140 -6.088 1.00 86.44 94 GLU A C 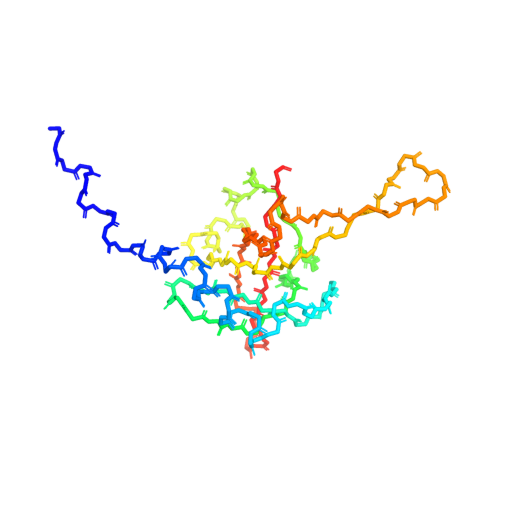1
ATOM 733 O O . GLU A 1 94 ? 14.205 -2.382 -7.240 1.00 86.44 94 GLU A O 1
ATOM 738 N N . MET A 1 95 ? 14.680 -1.656 -5.172 1.00 83.31 95 MET A N 1
ATOM 739 C CA . MET A 1 95 ? 16.097 -1.453 -5.422 1.00 83.31 95 MET A CA 1
ATOM 740 C C . MET A 1 95 ? 16.871 -2.642 -4.866 1.00 83.31 95 MET A C 1
ATOM 742 O O . MET A 1 95 ? 16.781 -2.943 -3.671 1.00 83.31 95 MET A O 1
ATOM 746 N N . ASN A 1 96 ? 17.675 -3.276 -5.714 1.00 77.75 96 ASN A N 1
ATOM 747 C CA . ASN A 1 96 ? 18.626 -4.283 -5.290 1.00 77.75 96 ASN A CA 1
ATOM 748 C C . ASN A 1 96 ? 19.714 -3.616 -4.451 1.00 77.75 96 ASN A C 1
ATOM 750 O O . ASN A 1 96 ? 20.483 -2.784 -4.934 1.00 77.75 96 ASN A O 1
ATOM 754 N N . ARG A 1 97 ? 19.756 -3.980 -3.170 1.00 69.50 97 ARG A N 1
ATOM 755 C CA . ARG A 1 97 ? 20.756 -3.475 -2.226 1.00 69.50 97 ARG A CA 1
ATOM 756 C C . ARG A 1 97 ? 22.075 -4.240 -2.289 1.00 69.50 97 ARG A C 1
ATOM 758 O O . ARG A 1 97 ? 23.037 -3.793 -1.674 1.00 69.50 97 ARG A O 1
ATOM 765 N N . GLU A 1 98 ? 22.115 -5.372 -2.986 1.00 69.62 98 GLU A N 1
ATOM 766 C CA . GLU A 1 98 ? 23.303 -6.225 -3.087 1.00 69.62 98 GLU A CA 1
ATOM 767 C C . GLU A 1 98 ? 24.217 -5.823 -4.254 1.00 69.62 98 GLU A C 1
ATOM 769 O O . GLU A 1 98 ? 25.426 -6.051 -4.203 1.00 69.62 98 GLU A O 1
ATOM 774 N N . ASP A 1 99 ? 23.672 -5.138 -5.262 1.00 62.25 99 ASP A N 1
ATOM 775 C CA . ASP A 1 99 ? 24.453 -4.614 -6.377 1.00 62.25 99 ASP A CA 1
ATOM 776 C C . ASP A 1 99 ? 24.989 -3.219 -6.047 1.00 62.25 99 ASP A C 1
ATOM 778 O O . ASP A 1 99 ? 24.234 -2.277 -5.811 1.00 62.25 99 ASP A O 1
ATOM 782 N N . TRP A 1 100 ? 26.311 -3.048 -6.121 1.00 57.78 100 TRP A N 1
ATOM 783 C CA . TRP A 1 100 ? 27.005 -1.770 -5.883 1.00 57.78 100 TRP A CA 1
ATOM 784 C C . TRP A 1 100 ? 26.588 -0.655 -6.862 1.00 57.78 100 TRP A C 1
ATOM 786 O O . TRP A 1 100 ? 26.898 0.513 -6.641 1.00 57.78 100 TRP A O 1
ATOM 796 N N . TRP A 1 101 ? 25.866 -1.018 -7.927 1.00 62.75 101 TRP A N 1
ATOM 797 C CA . TRP A 1 101 ? 25.306 -0.120 -8.937 1.00 62.75 101 TRP A CA 1
ATOM 798 C C . TRP A 1 101 ? 23.813 0.179 -8.739 1.00 62.75 101 TRP A C 1
ATOM 800 O O . TRP A 1 101 ? 23.255 0.954 -9.509 1.00 62.75 101 TRP A O 1
ATOM 810 N N . GLY A 1 102 ? 23.167 -0.398 -7.717 1.00 62.31 102 GLY A N 1
ATOM 811 C CA . GLY A 1 102 ? 21.779 -0.090 -7.376 1.00 62.31 102 GLY A CA 1
ATOM 812 C C . GLY A 1 102 ? 20.782 -0.506 -8.454 1.00 62.31 102 GLY A C 1
ATOM 813 O O . GLY A 1 102 ? 19.949 0.304 -8.859 1.00 62.31 102 GLY A O 1
ATOM 814 N N . GLY A 1 103 ? 20.884 -1.747 -8.938 1.00 75.00 103 GLY A N 1
ATOM 815 C CA . GLY A 1 103 ? 19.940 -2.291 -9.912 1.00 75.00 103 GLY A CA 1
ATOM 816 C C . GLY A 1 103 ? 18.498 -2.154 -9.423 1.00 75.00 103 GLY A C 1
ATOM 817 O O . GLY A 1 103 ? 18.213 -2.337 -8.242 1.00 75.00 103 GLY A O 1
ATOM 818 N N . VAL A 1 104 ? 17.588 -1.807 -10.324 1.00 82.75 104 VAL A N 1
ATOM 819 C CA . VAL A 1 104 ? 16.158 -1.698 -10.033 1.00 82.75 104 VAL A CA 1
ATOM 820 C C . VAL A 1 104 ? 15.467 -2.919 -10.620 1.00 82.75 104 VAL A C 1
ATOM 822 O O . VAL A 1 104 ? 15.735 -3.274 -11.768 1.00 82.75 104 VAL A O 1
ATOM 825 N N . PHE A 1 105 ? 14.594 -3.561 -9.848 1.00 85.56 105 PHE A N 1
ATOM 826 C CA . PHE A 1 105 ? 13.733 -4.622 -10.349 1.00 85.56 105 PHE A CA 1
ATOM 827 C C . PHE A 1 105 ? 12.266 -4.239 -10.214 1.00 85.56 105 PHE A C 1
ATOM 829 O O . PHE A 1 105 ? 11.829 -3.623 -9.241 1.00 85.56 105 PHE A O 1
ATOM 836 N N . GLU A 1 106 ? 11.518 -4.620 -11.239 1.00 88.12 106 GLU A N 1
ATOM 837 C CA . GLU A 1 106 ? 10.087 -4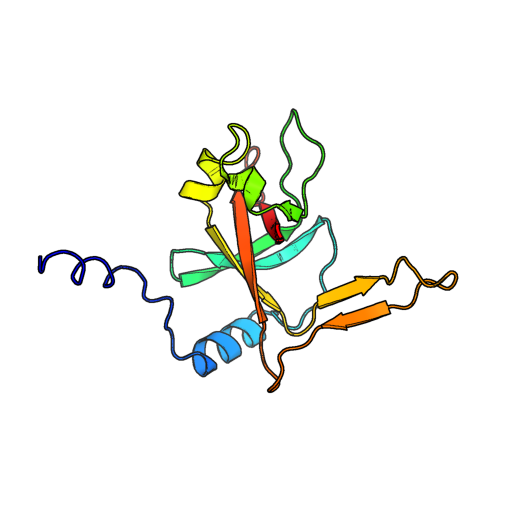.408 -11.334 1.00 88.12 106 GLU A CA 1
ATOM 838 C C . GLU A 1 106 ? 9.376 -5.722 -11.033 1.00 88.12 106 GLU A C 1
ATOM 840 O O . GLU A 1 106 ? 9.625 -6.754 -11.659 1.00 88.12 106 GLU A O 1
ATOM 845 N N . LEU A 1 107 ? 8.483 -5.678 -10.055 1.00 87.75 107 LEU A N 1
ATOM 846 C CA . LEU A 1 107 ? 7.547 -6.745 -9.758 1.00 87.75 107 LEU A CA 1
ATOM 847 C C . LEU A 1 107 ? 6.244 -6.433 -10.488 1.00 87.75 107 LEU A C 1
ATOM 849 O O . LEU A 1 107 ? 5.669 -5.363 -10.297 1.00 87.75 107 LEU A O 1
ATOM 853 N N . VAL A 1 108 ? 5.783 -7.371 -11.307 1.00 87.94 108 VAL A N 1
ATOM 854 C CA . VAL A 1 108 ? 4.540 -7.269 -12.083 1.00 87.94 108 VAL A CA 1
ATOM 855 C C . VAL A 1 108 ? 3.679 -8.509 -11.859 1.00 87.94 108 VAL A C 1
ATOM 857 O O . VAL A 1 108 ? 4.187 -9.586 -11.530 1.00 87.94 108 VAL A O 1
ATOM 860 N N . ALA A 1 109 ? 2.367 -8.385 -12.053 1.00 84.81 109 ALA A N 1
ATOM 861 C CA . ALA A 1 109 ? 1.469 -9.535 -12.012 1.00 84.81 109 ALA A CA 1
ATOM 862 C C . ALA A 1 109 ? 1.806 -10.539 -13.137 1.00 84.81 109 ALA A C 1
ATOM 864 O O . ALA A 1 109 ? 1.993 -10.156 -14.291 1.00 84.81 109 ALA A O 1
ATOM 865 N N . LYS A 1 110 ? 1.844 -11.839 -12.808 1.00 74.06 110 LYS A N 1
ATOM 866 C CA . LYS A 1 110 ? 2.302 -12.926 -13.702 1.00 74.06 110 LYS A CA 1
ATOM 867 C C . LYS A 1 110 ? 1.558 -13.011 -15.045 1.00 74.06 110 LYS A C 1
ATOM 869 O O . LYS A 1 110 ? 2.137 -13.470 -16.023 1.00 74.06 110 LYS A O 1
ATOM 874 N N . GLU A 1 111 ? 0.297 -12.598 -15.092 1.00 79.94 111 GLU A N 1
ATOM 875 C CA . GLU A 1 111 ? -0.578 -12.729 -16.269 1.00 79.94 111 GLU A CA 1
ATOM 876 C C . GLU A 1 111 ? -0.924 -11.370 -16.902 1.00 79.94 111 GLU A C 1
ATOM 878 O O . GLU A 1 111 ? -1.804 -11.283 -17.754 1.00 79.94 111 GLU A O 1
ATOM 883 N N . GLY A 1 112 ? -0.222 -10.302 -16.501 1.00 71.00 112 GLY A N 1
ATOM 884 C CA . GLY A 1 112 ? -0.666 -8.935 -16.761 1.00 71.00 112 GLY A CA 1
ATOM 885 C C . GLY A 1 112 ? -1.876 -8.567 -15.891 1.00 71.00 112 GLY A C 1
ATOM 886 O O . GLY A 1 112 ? -2.578 -9.425 -15.363 1.00 71.00 112 GLY A O 1
ATOM 887 N N . GLY A 1 113 ? -2.095 -7.272 -15.675 1.00 84.81 113 GLY A N 1
ATOM 888 C CA . GLY A 1 113 ? -3.169 -6.767 -14.814 1.00 84.81 113 GLY A CA 1
ATOM 889 C C . GLY A 1 113 ? -2.660 -6.163 -13.507 1.00 84.81 113 GLY A C 1
ATOM 890 O O . GLY A 1 113 ? -1.512 -5.733 -13.413 1.00 84.81 113 GLY A O 1
ATOM 891 N N . LEU A 1 114 ? -3.546 -6.084 -12.512 1.00 89.12 114 LEU A N 1
ATOM 892 C CA . LEU A 1 114 ? -3.271 -5.394 -11.254 1.00 89.12 114 LEU A CA 1
ATOM 893 C C . LEU A 1 114 ? -2.829 -6.352 -10.151 1.00 89.12 114 LEU A C 1
ATOM 895 O O . LEU A 1 114 ? -3.437 -7.395 -9.905 1.00 89.12 114 LEU A O 1
ATOM 899 N N . MET A 1 115 ? -1.812 -5.926 -9.418 1.00 90.69 115 MET A N 1
ATOM 900 C CA . MET A 1 115 ? -1.494 -6.405 -8.087 1.00 90.69 115 MET A CA 1
ATOM 901 C C . MET A 1 115 ? -2.369 -5.678 -7.068 1.00 90.69 115 MET A C 1
ATOM 903 O O . MET A 1 115 ? -2.479 -4.453 -7.070 1.00 90.69 115 MET A O 1
ATOM 907 N N . TRP A 1 116 ? -2.967 -6.447 -6.165 1.00 92.25 116 TRP A N 1
ATOM 908 C CA . TRP A 1 116 ? -3.815 -5.944 -5.090 1.00 92.25 116 TRP A CA 1
ATOM 909 C C . TRP A 1 116 ? -3.046 -6.004 -3.773 1.00 92.25 116 TRP A C 1
ATOM 911 O O . TRP A 1 116 ? -3.032 -7.026 -3.084 1.00 92.25 116 TRP A O 1
ATOM 921 N N . VAL A 1 117 ? -2.359 -4.915 -3.438 1.00 95.12 117 VAL A N 1
ATOM 922 C CA . VAL A 1 117 ? -1.432 -4.880 -2.303 1.00 95.12 117 VAL A CA 1
ATOM 923 C C . VAL A 1 117 ? -2.158 -4.512 -1.016 1.00 95.12 117 VAL A C 1
ATOM 925 O O . VAL A 1 117 ? -2.926 -3.554 -0.960 1.00 95.12 117 VAL A O 1
ATOM 928 N N . ALA A 1 118 ? -1.913 -5.275 0.047 1.00 96.69 118 ALA A N 1
ATOM 929 C CA . ALA A 1 118 ? -2.534 -5.035 1.341 1.00 96.69 118 ALA A CA 1
ATOM 930 C C . ALA A 1 118 ? -1.977 -3.768 2.004 1.00 96.69 118 ALA A C 1
ATOM 932 O O . ALA A 1 118 ? -0.764 -3.556 2.061 1.00 96.69 118 ALA A O 1
ATOM 933 N N . GLY A 1 119 ? -2.861 -2.958 2.581 1.00 97.75 119 GLY A N 1
ATOM 934 C CA . GLY A 1 119 ? -2.477 -1.779 3.343 1.00 97.75 119 GLY A CA 1
ATOM 935 C C . GLY A 1 119 ? -3.365 -1.524 4.550 1.00 97.75 119 GLY A C 1
ATOM 936 O O . GLY A 1 119 ? -4.419 -2.141 4.744 1.00 97.75 119 GLY A O 1
ATOM 937 N N . ILE A 1 120 ? -2.923 -0.569 5.363 1.00 96.81 120 ILE A N 1
ATOM 938 C CA . ILE A 1 120 ? -3.776 0.076 6.356 1.00 96.81 120 ILE A CA 1
ATOM 939 C C . ILE A 1 120 ? -3.866 1.571 6.079 1.00 96.81 120 ILE A C 1
ATOM 941 O O . ILE A 1 120 ? -2.924 2.163 5.561 1.00 96.81 120 ILE A O 1
ATOM 945 N N . TRP A 1 121 ? -4.968 2.193 6.475 1.00 95.38 121 TRP A N 1
ATOM 946 C CA . TRP A 1 121 ? -5.187 3.625 6.363 1.00 95.38 121 TRP A CA 1
ATOM 947 C C . TRP A 1 121 ? -5.649 4.242 7.681 1.00 95.38 121 TRP A C 1
ATOM 949 O O . TRP A 1 121 ? -6.215 3.572 8.543 1.00 95.38 121 TRP A O 1
ATOM 959 N N . ASP A 1 122 ? -5.392 5.536 7.845 1.00 92.75 122 ASP A N 1
ATOM 960 C CA . ASP A 1 122 ? -5.737 6.293 9.046 1.00 92.75 122 ASP A CA 1
ATOM 961 C C . ASP A 1 122 ? -6.145 7.736 8.699 1.00 92.75 122 ASP A C 1
ATOM 963 O O . ASP A 1 122 ? -5.778 8.284 7.651 1.00 92.75 122 ASP A O 1
ATOM 967 N N . VAL A 1 123 ? -6.900 8.370 9.600 1.00 86.94 123 VAL A N 1
ATOM 968 C CA . VAL A 1 123 ? -7.208 9.805 9.545 1.00 86.94 123 VAL A CA 1
ATOM 969 C C . VAL A 1 123 ? -6.356 10.503 10.588 1.00 86.94 123 VAL A C 1
ATOM 971 O O . VAL A 1 123 ? -6.683 10.543 11.774 1.00 86.94 123 VAL A O 1
ATOM 974 N N . VAL A 1 124 ? -5.263 11.097 10.139 1.00 70.88 124 VAL A N 1
ATOM 975 C CA . VAL A 1 124 ? -4.371 11.855 11.009 1.00 70.88 124 VAL A CA 1
ATOM 976 C C . VAL A 1 124 ? -4.791 13.318 10.922 1.00 70.88 124 VAL A C 1
ATOM 978 O O . VAL A 1 124 ? -4.842 13.866 9.831 1.00 70.88 124 VAL A O 1
ATOM 981 N N . GLN A 1 125 ? -5.134 13.931 12.060 1.00 60.38 125 GLN A N 1
ATOM 982 C CA . GLN A 1 125 ? -5.302 15.385 12.232 1.00 60.38 125 GLN A CA 1
ATOM 983 C C . GLN A 1 125 ? -6.025 16.113 11.068 1.00 60.38 125 GLN A C 1
ATOM 985 O O . GLN A 1 125 ? -5.404 16.722 10.213 1.00 60.38 125 GLN A O 1
ATOM 990 N N . ARG A 1 126 ? -7.369 16.101 11.073 1.00 61.09 126 ARG A N 1
ATOM 991 C CA . ARG A 1 126 ? -8.249 16.965 10.241 1.00 61.09 126 ARG A CA 1
ATOM 992 C C . ARG A 1 126 ? -8.002 16.980 8.711 1.00 61.09 126 ARG A C 1
ATOM 994 O O . ARG A 1 126 ? -8.385 17.949 8.065 1.00 61.09 126 ARG A O 1
ATOM 1001 N N . ARG A 1 127 ? -7.598 15.833 8.142 1.00 70.75 127 ARG A N 1
ATOM 1002 C CA . ARG A 1 127 ? -7.403 15.538 6.698 1.00 70.75 127 ARG A CA 1
ATOM 1003 C C . ARG A 1 127 ? -6.073 16.069 6.158 1.00 70.75 127 ARG A C 1
ATOM 1005 O O . ARG A 1 127 ? -5.670 17.160 6.555 1.00 70.75 127 ARG A O 1
ATOM 1012 N N . PRO A 1 128 ? -5.415 15.350 5.226 1.00 77.81 128 PRO A N 1
ATOM 1013 C CA . PRO A 1 128 ? -5.884 14.222 4.382 1.00 77.81 128 PRO A CA 1
ATOM 1014 C C . PRO A 1 128 ? -5.876 12.814 5.029 1.00 77.81 128 PRO A C 1
ATOM 1016 O O . PRO A 1 128 ? -5.433 12.639 6.159 1.00 77.81 128 PRO A O 1
ATOM 1019 N N . ARG A 1 129 ? -6.461 11.810 4.343 1.00 92.62 129 ARG A N 1
ATOM 1020 C CA . ARG A 1 129 ? -6.373 10.379 4.717 1.00 92.62 129 ARG A CA 1
ATOM 1021 C C . ARG A 1 129 ? -5.023 9.829 4.269 1.00 92.62 129 ARG A C 1
ATOM 1023 O O . ARG A 1 129 ? -4.584 10.136 3.162 1.00 92.62 129 ARG A O 1
ATOM 1030 N N . HIS A 1 130 ? -4.407 8.999 5.100 1.00 95.06 130 HIS A N 1
ATOM 1031 C CA . HIS A 1 130 ? -3.094 8.424 4.828 1.00 95.06 130 HIS A CA 1
ATOM 1032 C C . HIS A 1 130 ? -3.152 6.905 4.814 1.00 95.06 130 HIS A C 1
ATOM 1034 O O . HIS A 1 130 ? -3.957 6.335 5.545 1.00 95.06 130 HIS A O 1
ATOM 1040 N N . PHE A 1 131 ? -2.273 6.257 4.055 1.00 96.88 131 PHE A N 1
ATOM 1041 C CA . PHE A 1 131 ? -2.109 4.806 4.079 1.00 96.88 131 PHE A CA 1
ATOM 1042 C C . PHE A 1 131 ? -0.647 4.377 4.194 1.00 96.88 131 PHE A C 1
ATOM 1044 O O . PHE A 1 131 ? 0.267 5.158 3.934 1.00 96.88 131 PHE A O 1
ATOM 1051 N N . ALA A 1 132 ? -0.435 3.131 4.597 1.00 97.12 132 ALA A N 1
ATOM 1052 C CA . ALA A 1 132 ? 0.846 2.442 4.568 1.00 97.12 132 ALA A CA 1
ATOM 1053 C C . ALA A 1 132 ? 0.644 1.035 3.996 1.00 97.12 132 ALA A C 1
ATOM 1055 O O . ALA A 1 132 ? -0.399 0.415 4.220 1.00 97.12 132 ALA A O 1
ATOM 1056 N N . ILE A 1 133 ? 1.643 0.537 3.273 1.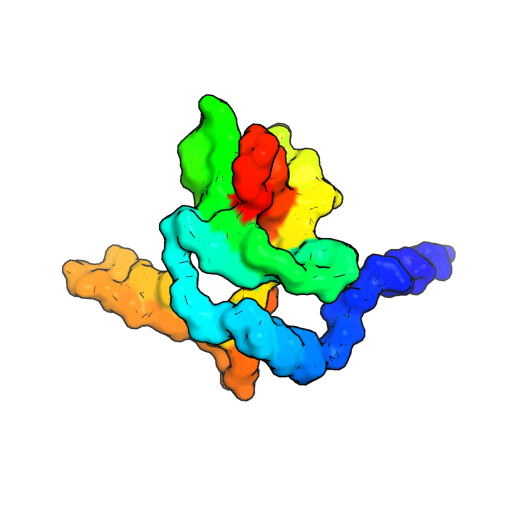00 97.62 133 ILE A N 1
ATOM 1057 C CA . ILE A 1 133 ? 1.645 -0.811 2.702 1.00 97.62 133 ILE A CA 1
ATOM 1058 C C . ILE A 1 133 ? 2.066 -1.809 3.782 1.00 97.62 133 ILE A C 1
ATOM 1060 O O . ILE A 1 133 ? 2.973 -1.539 4.573 1.00 97.62 133 ILE A O 1
ATOM 1064 N N . ILE A 1 134 ? 1.408 -2.964 3.824 1.00 97.06 134 ILE A N 1
ATOM 1065 C CA . ILE A 1 134 ? 1.796 -4.072 4.693 1.00 97.06 134 ILE A CA 1
ATOM 1066 C C . ILE A 1 134 ? 2.833 -4.929 3.962 1.00 97.06 134 ILE A C 1
ATOM 1068 O O . ILE A 1 134 ? 2.578 -5.394 2.855 1.00 97.06 134 ILE A O 1
ATOM 1072 N N . THR A 1 135 ? 3.974 -5.179 4.600 1.00 94.38 135 THR A N 1
ATOM 1073 C CA . THR A 1 135 ? 5.029 -6.076 4.101 1.00 94.38 135 THR A CA 1
ATOM 1074 C C . THR A 1 135 ? 5.108 -7.340 4.955 1.00 94.38 135 THR A C 1
ATOM 1076 O O . THR A 1 135 ? 4.644 -7.346 6.100 1.00 94.38 135 THR A O 1
ATOM 1079 N N . GLN A 1 136 ? 5.693 -8.412 4.420 1.00 88.06 136 GLN A N 1
ATOM 1080 C CA . GLN A 1 136 ? 5.976 -9.643 5.172 1.00 88.06 136 GLN A CA 1
ATOM 1081 C C . GLN A 1 136 ? 7.370 -9.614 5.804 1.00 88.06 136 GLN A C 1
ATOM 1083 O O . GLN A 1 136 ? 8.235 -8.863 5.299 1.00 88.06 136 GLN A O 1
#

InterPro domains:
  IPR036590 SOS response associated peptidase-like [G3DSA:3.90.1680.10] (2-136)
  IPR036590 SOS response associated peptidase-like [SSF143081] (26-135)

Sequence (136 aa):
MQEAFTLAKSTRLLTDSETAATEAVAWGADEMFQPNSTALAMLPDGQFHHLIWGIRRWFLPCVHLIKCISLGDKSWKSTASRGRCVIPMTTFVEMNREDWWGGVFELVAKEGGLMWVAGIWDVVQRRPRHFAIITQ

Foldseek 3Di:
DPPPPPVPPLDVPPDPQVVLLVVLVVVPLAPDDDQQDWAWKQWSVRDIDIAGQFDDDPPDDTAAEDEPVCCVPPVRVVQSVHFKIWGWHQWDKDWDPPDPVTDIDIDGDPVGTIDTFIKTWDDYDPDDIYIHTYDD